Protein AF-W9GTE4-F1 (afdb_monomer)

Mean predicted aligned error: 4.28 Å

Structure (mmCIF, N/CA/C/O backb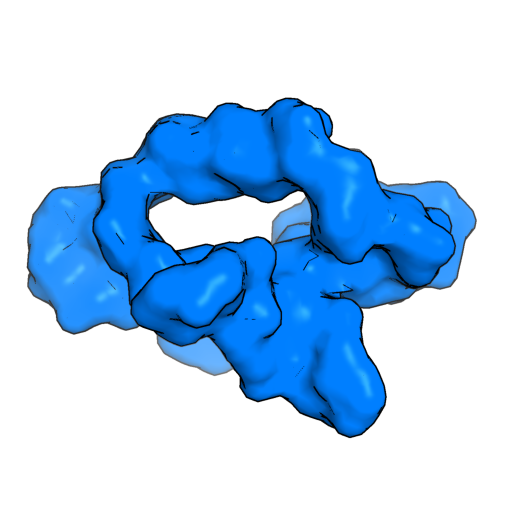one):
data_AF-W9GTE4-F1
#
_entry.id   AF-W9GTE4-F1
#
loop_
_atom_site.group_PDB
_atom_site.id
_atom_site.type_symbol
_atom_site.label_atom_id
_atom_site.label_alt_id
_atom_site.label_comp_id
_atom_site.label_asym_id
_atom_site.label_entity_id
_atom_site.label_seq_id
_atom_site.pdbx_PDB_ins_code
_atom_site.Cartn_x
_atom_site.Cartn_y
_atom_site.Cartn_z
_atom_site.occupancy
_atom_site.B_iso_or_equiv
_atom_site.auth_seq_id
_atom_site.auth_comp_id
_atom_site.auth_asym_id
_atom_site.auth_atom_id
_atom_site.pdbx_PDB_model_num
ATOM 1 N N . MET A 1 1 ? -3.132 -11.344 -8.168 1.00 71.25 1 MET A N 1
ATOM 2 C CA . MET A 1 1 ? -2.439 -10.725 -7.019 1.00 71.25 1 MET A CA 1
ATOM 3 C C . MET A 1 1 ? -2.344 -11.753 -5.904 1.00 71.25 1 MET A C 1
ATOM 5 O O . MET A 1 1 ? -3.363 -12.351 -5.589 1.00 71.25 1 MET A O 1
ATOM 9 N N . VAL A 1 2 ? -1.174 -11.933 -5.283 1.00 83.25 2 VAL A N 1
ATOM 10 C CA . VAL A 1 2 ? -1.026 -12.806 -4.103 1.00 83.25 2 VAL A CA 1
ATOM 11 C C . VAL A 1 2 ? -1.047 -11.963 -2.835 1.00 83.25 2 VAL A C 1
ATOM 13 O O . VAL A 1 2 ? -0.348 -10.952 -2.741 1.00 83.25 2 VAL A O 1
ATOM 16 N N . VAL A 1 3 ? -1.803 -12.404 -1.834 1.00 82.50 3 VAL A N 1
ATOM 17 C CA . VAL A 1 3 ? -1.784 -11.814 -0.492 1.00 82.50 3 VAL A CA 1
ATOM 18 C C . VAL A 1 3 ? -0.832 -12.612 0.387 1.00 82.50 3 VAL A C 1
ATOM 20 O O . VAL A 1 3 ? -0.967 -13.826 0.526 1.00 82.50 3 VAL A O 1
ATOM 23 N N . ARG A 1 4 ? 0.124 -11.931 1.019 1.00 83.44 4 ARG A N 1
ATOM 24 C CA . ARG A 1 4 ? 0.987 -12.523 2.044 1.00 83.44 4 ARG A CA 1
ATOM 25 C C . ARG A 1 4 ? 0.780 -11.794 3.358 1.00 83.44 4 ARG A C 1
ATOM 27 O O . ARG A 1 4 ? 0.946 -10.577 3.443 1.00 83.44 4 ARG A O 1
ATOM 34 N N . ARG A 1 5 ? 0.445 -12.539 4.407 1.00 76.44 5 ARG A N 1
ATOM 35 C CA . ARG A 1 5 ? 0.428 -11.999 5.766 1.00 76.44 5 ARG A CA 1
ATOM 36 C C . ARG A 1 5 ? 1.870 -11.767 6.214 1.00 76.44 5 ARG A C 1
ATOM 38 O O . ARG A 1 5 ? 2.676 -12.691 6.189 1.00 76.44 5 ARG A O 1
ATOM 45 N N . ALA A 1 6 ? 2.196 -10.541 6.613 1.00 67.12 6 ALA A N 1
ATOM 46 C CA . ALA A 1 6 ? 3.540 -10.171 7.044 1.00 67.12 6 ALA A CA 1
ATOM 47 C C . ALA A 1 6 ? 3.475 -9.242 8.268 1.00 67.12 6 ALA A C 1
ATOM 49 O O . ALA A 1 6 ? 3.076 -8.074 8.175 1.00 67.12 6 ALA A O 1
ATOM 50 N N . ALA A 1 7 ? 3.925 -9.755 9.418 1.00 71.12 7 ALA A N 1
ATOM 51 C CA . ALA A 1 7 ? 3.815 -9.103 10.727 1.00 71.12 7 ALA A CA 1
ATOM 52 C C . ALA A 1 7 ? 2.354 -8.721 11.074 1.00 71.12 7 ALA A C 1
ATOM 54 O O . ALA A 1 7 ? 1.443 -9.517 10.854 1.00 71.12 7 ALA A O 1
ATOM 55 N N . LYS A 1 8 ? 2.126 -7.513 11.618 1.00 73.25 8 LYS A N 1
ATOM 56 C CA . LYS A 1 8 ? 0.802 -6.983 12.003 1.00 73.25 8 LYS A CA 1
ATOM 57 C C . LYS A 1 8 ? -0.123 -6.646 10.817 1.00 73.25 8 LYS A C 1
ATOM 59 O O . LYS A 1 8 ? -1.199 -6.125 11.065 1.00 73.25 8 LYS A O 1
ATOM 64 N N . GLY A 1 9 ? 0.255 -6.908 9.561 1.00 83.00 9 GLY A N 1
ATOM 65 C CA . GLY A 1 9 ? -0.534 -6.512 8.387 1.00 83.00 9 GLY A CA 1
ATOM 66 C C . GLY A 1 9 ? -0.461 -7.477 7.203 1.00 83.00 9 GLY A C 1
ATOM 67 O O . GLY A 1 9 ? 0.092 -8.576 7.297 1.00 83.00 9 GLY A O 1
ATOM 68 N N . TYR A 1 10 ? -1.018 -7.038 6.077 1.00 87.69 10 TYR A N 1
ATOM 69 C CA . TYR A 1 10 ? -1.079 -7.784 4.821 1.00 87.69 10 TYR A CA 1
ATOM 70 C C . TYR A 1 10 ? -0.264 -7.072 3.748 1.00 87.69 10 TYR A C 1
ATOM 72 O O . TYR A 1 10 ? -0.378 -5.863 3.575 1.00 87.69 10 TYR A O 1
ATOM 80 N N . SER A 1 11 ? 0.553 -7.816 3.018 1.00 89.88 11 SER A N 1
ATOM 81 C CA . SER A 1 11 ? 1.305 -7.315 1.873 1.00 89.88 11 SER A CA 1
ATOM 82 C C . SER A 1 11 ? 0.754 -7.946 0.599 1.00 89.88 11 SER A C 1
ATOM 84 O O . SER A 1 11 ? 0.580 -9.163 0.520 1.00 89.88 11 SER A O 1
ATOM 86 N N . LEU A 1 12 ? 0.477 -7.107 -0.388 1.00 90.75 12 LEU A N 1
ATOM 87 C CA . LEU A 1 12 ? 0.006 -7.477 -1.713 1.00 90.75 12 LEU A CA 1
ATOM 88 C C . LEU A 1 12 ? 1.209 -7.566 -2.648 1.00 90.75 12 LEU A C 1
ATOM 90 O O . LEU A 1 12 ? 2.029 -6.645 -2.703 1.00 90.75 12 LEU A O 1
ATOM 94 N N . TYR A 1 13 ? 1.303 -8.671 -3.376 1.00 89.50 13 TYR A N 1
ATOM 95 C CA . TYR A 1 13 ? 2.351 -8.924 -4.356 1.00 89.50 13 TYR A CA 1
ATOM 96 C C . TYR A 1 13 ? 1.740 -9.211 -5.719 1.00 89.50 13 TYR A C 1
ATOM 98 O O . TYR A 1 13 ? 0.655 -9.796 -5.839 1.00 89.50 13 TYR A O 1
ATOM 106 N N . SER A 1 14 ? 2.464 -8.826 -6.757 1.00 87.44 14 SER A N 1
ATOM 107 C CA . SER A 1 14 ? 2.122 -9.209 -8.112 1.00 87.44 14 SER A CA 1
ATOM 108 C C . SER A 1 14 ? 2.353 -10.696 -8.313 1.00 87.44 14 SER A C 1
ATOM 110 O O . SER A 1 14 ? 3.398 -11.227 -7.947 1.00 87.44 14 SER A O 1
ATOM 112 N N . GLU A 1 15 ? 1.390 -11.367 -8.938 1.00 86.62 15 GLU A N 1
ATOM 113 C CA . GLU A 1 15 ? 1.576 -12.751 -9.389 1.00 86.62 15 GLU A CA 1
ATOM 114 C C . GLU A 1 15 ? 2.544 -12.839 -10.563 1.00 86.62 15 GLU A C 1
ATOM 116 O O . GLU A 1 15 ? 3.237 -13.839 -10.710 1.00 86.6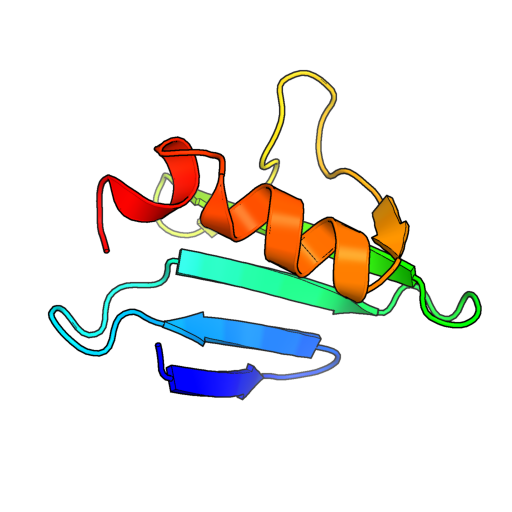2 15 GLU A O 1
ATOM 121 N N . ARG A 1 16 ? 2.606 -11.787 -11.387 1.00 85.88 16 ARG A N 1
ATOM 122 C CA . ARG A 1 16 ? 3.386 -11.784 -12.621 1.00 85.88 16 ARG A CA 1
ATOM 123 C C . ARG A 1 16 ? 4.879 -11.636 -12.352 1.00 85.88 16 ARG A C 1
ATOM 125 O O . ARG A 1 16 ? 5.669 -12.380 -12.918 1.00 85.88 16 ARG A O 1
ATOM 132 N N . SER A 1 17 ? 5.264 -10.658 -11.534 1.00 86.06 17 SER A N 1
ATOM 133 C CA . SER A 1 17 ? 6.678 -10.351 -11.268 1.00 86.06 17 SER A CA 1
ATOM 134 C C . SER A 1 17 ? 7.164 -10.835 -9.900 1.00 86.06 17 SER A C 1
ATOM 136 O O . SER A 1 17 ? 8.364 -10.832 -9.641 1.00 86.06 17 SER A O 1
ATOM 138 N N . GLY A 1 18 ? 6.252 -11.186 -8.985 1.00 86.19 18 GLY A N 1
ATOM 139 C CA . GLY A 1 18 ? 6.577 -11.373 -7.568 1.00 86.19 18 GLY A CA 1
ATOM 140 C C . GLY A 1 18 ? 6.894 -10.067 -6.824 1.00 86.19 18 GLY A C 1
ATOM 141 O O . GLY A 1 18 ? 7.209 -10.106 -5.633 1.00 86.19 18 GLY A O 1
ATOM 142 N N . GLY A 1 19 ? 6.806 -8.917 -7.498 1.00 88.81 19 GLY A N 1
ATOM 143 C CA . GLY A 1 19 ? 7.111 -7.601 -6.956 1.00 88.81 19 GLY A CA 1
ATOM 144 C C . GLY A 1 19 ? 6.083 -7.117 -5.923 1.00 88.81 19 GLY A C 1
ATOM 145 O O . GLY A 1 19 ? 4.908 -7.498 -5.977 1.00 88.81 19 GLY A O 1
ATOM 146 N N . PRO A 1 20 ? 6.505 -6.286 -4.954 1.00 91.44 20 PRO A N 1
ATOM 147 C CA . PRO A 1 20 ? 5.608 -5.688 -3.971 1.00 91.44 20 PRO A CA 1
ATOM 148 C C . PRO A 1 20 ? 4.691 -4.644 -4.622 1.00 91.44 20 PRO A C 1
ATOM 150 O O . PRO A 1 20 ? 5.166 -3.726 -5.286 1.00 91.44 20 PRO A O 1
ATOM 153 N N . VAL A 1 21 ? 3.387 -4.759 -4.371 1.00 92.69 21 VAL A N 1
ATOM 154 C CA . VAL A 1 21 ? 2.361 -3.826 -4.866 1.00 92.69 21 VAL A CA 1
ATOM 155 C C . VAL A 1 21 ? 2.029 -2.813 -3.775 1.00 92.69 21 VAL A C 1
ATOM 157 O O . VAL A 1 21 ? 2.319 -1.627 -3.894 1.00 92.69 21 VAL A O 1
ATOM 160 N N . ALA A 1 22 ? 1.475 -3.284 -2.659 1.00 94.06 22 ALA A N 1
ATOM 161 C CA . ALA A 1 22 ? 1.065 -2.435 -1.546 1.00 94.06 22 ALA A CA 1
ATOM 162 C C . ALA A 1 22 ? 1.145 -3.192 -0.222 1.00 94.06 22 ALA A C 1
ATOM 164 O O . ALA A 1 22 ? 1.125 -4.423 -0.186 1.00 94.06 22 ALA A O 1
ATOM 165 N N . ARG A 1 23 ? 1.198 -2.459 0.888 1.00 93.44 23 ARG A N 1
ATOM 166 C CA . ARG A 1 23 ? 1.114 -3.030 2.233 1.00 93.44 23 ARG A CA 1
ATOM 167 C C . ARG A 1 23 ? 0.015 -2.351 3.031 1.00 93.44 23 ARG A C 1
ATOM 169 O O . ARG A 1 23 ? -0.001 -1.134 3.170 1.00 93.44 23 ARG A O 1
ATOM 176 N N . LEU A 1 24 ? -0.874 -3.165 3.576 1.00 93.38 24 LEU A N 1
ATOM 177 C CA . LEU A 1 24 ? -2.016 -2.775 4.383 1.00 93.38 24 LEU A CA 1
ATOM 178 C C . LEU A 1 24 ? -1.688 -3.043 5.850 1.00 93.38 24 LEU A C 1
ATOM 180 O O . LEU A 1 24 ? -1.475 -4.189 6.256 1.00 93.38 24 LEU A O 1
ATOM 184 N N . MET A 1 25 ? -1.616 -1.982 6.648 1.00 92.50 25 MET A N 1
ATOM 185 C CA . MET A 1 25 ? -1.375 -2.074 8.086 1.00 92.50 25 MET A CA 1
ATOM 186 C C . MET A 1 25 ? -2.644 -1.701 8.859 1.00 92.50 25 MET A C 1
ATOM 188 O O . MET A 1 25 ? -3.035 -0.537 8.813 1.00 92.50 25 MET A O 1
ATOM 192 N N . PRO A 1 26 ? -3.274 -2.642 9.582 1.00 90.94 26 PRO A N 1
ATOM 193 C CA . PRO A 1 26 ? -4.365 -2.351 10.504 1.00 90.94 26 PRO A CA 1
ATOM 194 C C . PRO A 1 26 ? -3.976 -1.256 11.495 1.00 90.94 26 PRO A C 1
ATOM 196 O O . PRO A 1 26 ? -2.869 -1.270 12.041 1.00 90.94 26 PRO A O 1
ATOM 199 N N . THR A 1 27 ? -4.883 -0.313 11.731 1.00 88.12 27 THR A N 1
ATOM 200 C CA . THR A 1 27 ? -4.674 0.758 12.718 1.00 88.12 27 THR A CA 1
ATOM 201 C C . THR A 1 27 ? -5.172 0.393 14.111 1.00 88.12 27 THR A C 1
ATOM 203 O O . THR A 1 27 ? -4.812 1.069 15.067 1.00 88.12 27 THR A O 1
ATOM 206 N N . GLY A 1 28 ? -5.969 -0.673 14.234 1.00 83.38 28 GLY A N 1
ATOM 207 C CA . GLY A 1 28 ? -6.692 -1.008 15.465 1.00 83.38 28 GLY A CA 1
ATOM 208 C C . GLY A 1 28 ? -8.029 -0.273 15.603 1.00 83.38 28 GLY A C 1
ATOM 209 O O . GLY A 1 28 ? -8.787 -0.587 16.509 1.00 83.38 28 GLY A O 1
ATOM 210 N N . GLU A 1 29 ? -8.339 0.655 14.691 1.00 82.62 29 GLU A N 1
ATOM 211 C CA . GLU A 1 29 ? -9.692 1.184 14.515 1.00 82.62 29 GLU A CA 1
ATOM 212 C C . GLU A 1 29 ? -10.482 0.256 13.590 1.00 82.62 29 GLU A C 1
ATOM 214 O O . GLU A 1 29 ? -9.939 -0.214 12.583 1.00 82.62 29 GLU A O 1
ATOM 219 N N . ASP A 1 30 ? -11.752 0.017 13.920 1.00 81.75 30 ASP A N 1
ATOM 220 C CA . ASP A 1 30 ? -12.594 -0.971 13.243 1.00 81.75 30 ASP A CA 1
ATOM 221 C C . ASP A 1 30 ? -12.553 -0.837 11.717 1.00 81.75 30 ASP A C 1
ATOM 223 O O . ASP A 1 30 ? -12.992 0.150 11.121 1.00 81.75 30 ASP A O 1
ATOM 227 N N . GLY A 1 31 ? -11.974 -1.862 11.086 1.00 84.38 31 GLY A N 1
ATOM 228 C CA . GLY A 1 31 ? -11.915 -2.019 9.635 1.00 84.38 31 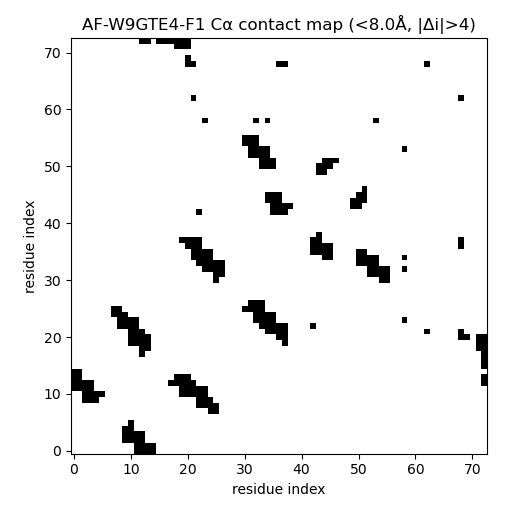GLY A CA 1
ATOM 229 C C . GLY A 1 31 ? -10.977 -1.066 8.891 1.00 84.38 31 GLY A C 1
ATOM 230 O O . GLY A 1 31 ? -10.955 -1.105 7.657 1.00 84.38 31 GLY A O 1
ATOM 231 N N . LYS A 1 32 ? -10.195 -0.225 9.582 1.00 91.69 32 LYS A N 1
ATOM 232 C CA . LYS A 1 32 ? -9.293 0.732 8.930 1.00 91.69 32 LYS A CA 1
ATOM 233 C C . LYS A 1 32 ? -7.865 0.219 8.805 1.00 91.69 32 LYS A C 1
ATOM 235 O O . LYS A 1 32 ? -7.280 -0.386 9.707 1.00 91.69 32 LYS A O 1
ATOM 240 N N . VAL A 1 33 ? -7.277 0.534 7.661 1.00 93.69 33 VAL A N 1
ATOM 241 C CA . VAL A 1 33 ? -5.905 0.198 7.314 1.00 93.69 33 VAL A CA 1
ATOM 242 C C . VAL A 1 33 ? -5.172 1.419 6.788 1.00 93.69 33 VAL A C 1
ATOM 244 O O . VAL A 1 33 ? -5.719 2.259 6.076 1.00 93.69 33 VAL A O 1
ATOM 247 N N . ARG A 1 34 ? -3.890 1.486 7.122 1.00 94.56 34 ARG A N 1
ATOM 248 C CA . ARG A 1 34 ? -2.906 2.352 6.488 1.00 94.56 34 ARG A CA 1
ATOM 249 C C . ARG A 1 34 ? -2.395 1.687 5.223 1.00 94.56 34 ARG A C 1
ATOM 251 O O . ARG A 1 34 ? -1.982 0.527 5.277 1.00 94.56 34 ARG A O 1
ATOM 258 N N . VAL A 1 35 ? -2.373 2.423 4.118 1.00 94.75 35 VAL A N 1
ATOM 259 C CA . VAL A 1 35 ? -1.919 1.912 2.817 1.00 94.75 35 VAL A CA 1
ATOM 260 C C . VAL A 1 35 ? -0.522 2.433 2.512 1.00 94.75 35 VAL A C 1
ATOM 262 O O . VAL A 1 35 ? -0.316 3.635 2.348 1.00 94.75 35 VAL A O 1
ATOM 265 N N . LEU A 1 36 ? 0.452 1.535 2.425 1.00 94.50 36 LEU A N 1
ATOM 266 C CA . LEU A 1 36 ? 1.841 1.852 2.113 1.00 94.50 36 LEU A CA 1
ATOM 267 C C . LEU A 1 36 ? 2.192 1.356 0.717 1.00 94.50 36 LEU A C 1
ATOM 269 O O . LEU A 1 36 ? 1.747 0.288 0.300 1.00 94.50 36 LEU A O 1
ATOM 273 N N . ALA A 1 37 ? 3.041 2.112 0.033 1.00 92.31 37 ALA A N 1
ATOM 274 C CA . ALA A 1 37 ? 3.606 1.730 -1.254 1.00 92.31 37 ALA A CA 1
ATOM 275 C C . ALA A 1 37 ? 5.071 1.322 -1.097 1.00 92.31 37 ALA A C 1
ATOM 277 O O . ALA A 1 37 ? 5.758 1.763 -0.167 1.00 92.31 37 ALA A O 1
ATOM 278 N N . TRP A 1 38 ? 5.547 0.483 -2.014 1.00 89.62 38 TRP A N 1
ATOM 279 C CA . TRP A 1 38 ? 6.958 0.134 -2.100 1.00 89.62 38 TRP A CA 1
ATOM 280 C C . TRP A 1 38 ? 7.710 1.146 -2.962 1.00 89.62 38 TRP A C 1
ATOM 282 O O . TRP A 1 38 ? 7.443 1.293 -4.152 1.00 89.62 38 TRP A O 1
ATOM 292 N N . HIS A 1 39 ? 8.676 1.843 -2.372 1.00 84.25 39 HIS A N 1
ATOM 293 C CA . HIS A 1 39 ? 9.496 2.824 -3.078 1.00 84.25 39 HIS A CA 1
ATOM 294 C C . HIS A 1 39 ? 10.849 2.989 -2.379 1.00 84.25 39 HIS A C 1
ATOM 296 O O . HIS A 1 39 ? 10.913 3.009 -1.153 1.00 84.25 39 HIS A O 1
ATOM 302 N N . ARG A 1 40 ? 11.937 3.132 -3.157 1.00 84.19 40 ARG A N 1
ATOM 303 C CA . ARG A 1 40 ? 13.325 3.207 -2.642 1.00 84.19 40 ARG A CA 1
ATOM 304 C C . ARG A 1 40 ? 13.636 2.084 -1.642 1.00 84.19 40 ARG A C 1
ATOM 306 O O . ARG A 1 40 ? 14.121 2.348 -0.548 1.00 84.19 40 ARG A O 1
ATOM 313 N N . GLU A 1 41 ? 13.266 0.856 -2.013 1.00 85.94 41 GLU A N 1
ATOM 314 C CA . GLU A 1 41 ? 13.534 -0.367 -1.236 1.00 85.94 41 GLU A CA 1
ATOM 315 C C . GLU A 1 41 ? 12.935 -0.371 0.181 1.00 85.94 41 GLU A C 1
ATOM 317 O O . GLU A 1 41 ? 13.359 -1.126 1.055 1.00 85.94 41 GLU A O 1
ATOM 322 N N . LYS A 1 42 ? 11.918 0.464 0.421 1.00 89.62 42 LYS A N 1
ATOM 323 C CA . LYS A 1 42 ? 11.210 0.528 1.697 1.00 89.62 42 LYS A CA 1
ATOM 324 C C . LYS A 1 42 ? 9.716 0.759 1.514 1.00 89.62 42 LYS A C 1
ATOM 326 O O . LYS A 1 42 ? 9.253 1.288 0.505 1.00 89.62 42 LYS A O 1
ATOM 331 N N . TRP A 1 43 ? 8.956 0.393 2.541 1.00 91.25 43 TRP A N 1
ATOM 332 C CA . TRP A 1 43 ? 7.544 0.748 2.651 1.00 91.25 43 TRP A CA 1
ATOM 333 C C . TRP A 1 43 ? 7.409 2.203 3.097 1.00 91.25 43 TRP A C 1
ATOM 335 O O . TRP A 1 43 ? 8.022 2.606 4.087 1.00 91.25 43 TRP A O 1
ATOM 345 N N . GLY A 1 44 ? 6.603 2.989 2.389 1.00 91.88 44 GLY A N 1
ATOM 346 C CA . GLY A 1 44 ? 6.439 4.411 2.677 1.00 91.88 44 GLY A CA 1
ATOM 347 C C . GLY A 1 44 ? 5.071 4.964 2.303 1.00 91.88 44 GLY A C 1
ATOM 348 O O . GLY A 1 44 ? 4.122 4.218 2.056 1.00 91.88 44 GLY A O 1
ATOM 349 N N . ALA A 1 45 ? 4.987 6.295 2.292 1.00 92.06 45 ALA A N 1
ATOM 350 C CA . ALA A 1 45 ? 3.811 7.037 1.854 1.00 92.06 45 ALA A CA 1
ATOM 351 C C . ALA A 1 45 ? 3.370 6.596 0.453 1.00 92.06 45 ALA A C 1
ATOM 353 O O . ALA A 1 45 ? 4.200 6.441 -0.442 1.00 92.0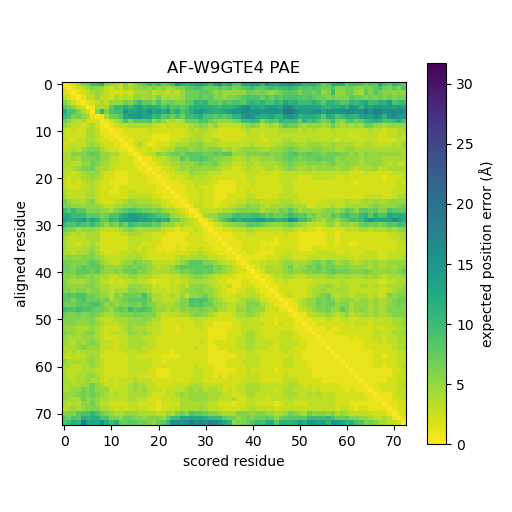6 45 ALA A O 1
ATOM 354 N N . SER A 1 46 ? 2.065 6.392 0.291 1.00 90.00 46 SER A N 1
ATOM 355 C CA . SER A 1 46 ? 1.455 5.999 -0.982 1.00 90.00 46 SER A CA 1
ATOM 356 C C . SER A 1 46 ? 0.719 7.142 -1.679 1.00 90.00 46 SER A C 1
ATOM 358 O O . SER A 1 46 ? 0.349 7.005 -2.842 1.00 90.00 46 SER A O 1
ATOM 360 N N . GLY A 1 47 ? 0.547 8.279 -0.998 1.00 84.12 47 GLY A N 1
ATOM 361 C CA . GLY A 1 47 ? -0.094 9.466 -1.546 1.00 84.12 47 GLY A CA 1
ATOM 362 C C . GLY A 1 47 ? 0.658 10.761 -1.223 1.00 84.12 47 GLY A C 1
ATOM 363 O O . GLY A 1 47 ? 1.559 10.772 -0.377 1.00 84.12 47 GLY A O 1
ATOM 364 N N . PRO A 1 48 ? 0.262 11.878 -1.861 1.00 81.62 48 PRO A N 1
ATOM 365 C CA . PRO A 1 48 ? 0.896 13.188 -1.679 1.00 81.62 48 PRO A CA 1
ATOM 366 C C . PRO A 1 48 ? 0.772 13.722 -0.244 1.00 81.62 48 PRO A C 1
ATOM 368 O O . PRO A 1 48 ? 1.578 14.540 0.183 1.00 81.62 48 PRO A O 1
ATOM 371 N N . PHE A 1 49 ? -0.199 13.214 0.519 1.00 84.00 49 PHE A N 1
ATOM 372 C CA . PHE A 1 49 ? -0.462 13.594 1.909 1.00 84.00 49 PHE A CA 1
ATOM 373 C C . PHE A 1 49 ? 0.064 12.568 2.928 1.00 84.00 49 PHE A C 1
ATOM 375 O O . PHE A 1 49 ? -0.384 12.531 4.071 1.00 84.00 49 PHE A O 1
ATOM 382 N N . GLY A 1 50 ? 1.004 11.706 2.529 1.00 89.19 50 GLY A N 1
ATOM 383 C CA . GLY A 1 50 ? 1.607 10.709 3.413 1.00 89.19 50 GLY A CA 1
ATOM 384 C C . GLY A 1 50 ? 0.979 9.319 3.288 1.00 89.19 50 GLY A C 1
ATOM 385 O O . GLY A 1 50 ? 0.731 8.828 2.187 1.00 89.19 50 GLY A O 1
ATOM 386 N N . VAL A 1 51 ? 0.807 8.633 4.422 1.00 93.06 51 VAL A N 1
ATOM 387 C CA . VAL A 1 51 ? 0.230 7.279 4.476 1.00 93.06 51 VAL A CA 1
ATOM 388 C C . VAL A 1 51 ? -1.271 7.405 4.747 1.00 93.06 51 VAL A C 1
ATOM 390 O O . VAL A 1 51 ? -1.633 7.661 5.898 1.00 93.06 51 VAL A O 1
ATOM 393 N N . PRO A 1 52 ? -2.143 7.237 3.739 1.00 93.50 52 PRO A N 1
ATOM 394 C CA . PRO A 1 52 ? -3.575 7.368 3.930 1.00 93.50 52 PRO A CA 1
ATOM 395 C C . PRO A 1 52 ? -4.113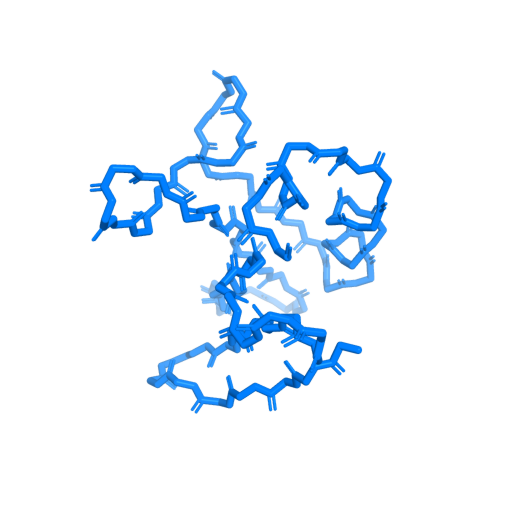 6.211 4.779 1.00 93.50 52 PRO A C 1
ATOM 397 O O . PRO A 1 52 ? -3.645 5.072 4.674 1.00 93.50 52 PRO A O 1
ATOM 400 N N . THR A 1 53 ? -5.115 6.521 5.600 1.00 93.88 53 THR A N 1
ATOM 401 C CA . THR A 1 53 ? -5.881 5.558 6.395 1.00 93.88 53 THR A CA 1
ATOM 402 C C 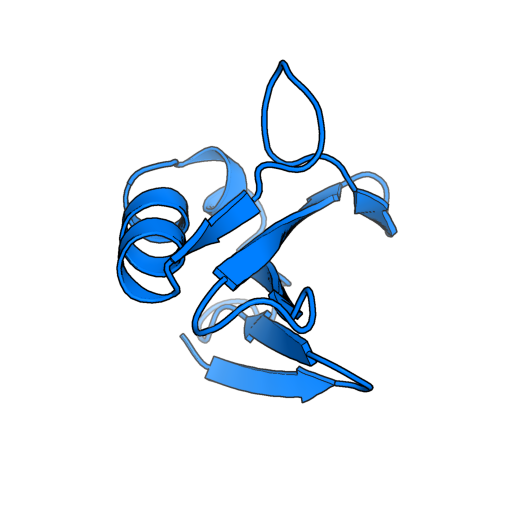. THR A 1 53 ? -7.300 5.507 5.850 1.00 93.88 53 THR A C 1
ATOM 404 O O . THR A 1 53 ? -7.946 6.545 5.727 1.00 93.88 53 THR A O 1
ATOM 407 N N . MET A 1 54 ? -7.794 4.319 5.528 1.00 94.19 54 MET A N 1
ATOM 408 C CA . MET A 1 54 ? -9.140 4.128 4.982 1.00 94.19 54 MET A CA 1
ATOM 409 C C . MET A 1 54 ? -9.668 2.734 5.319 1.00 94.19 54 MET A C 1
ATOM 411 O O . MET A 1 54 ? -8.925 1.908 5.846 1.00 94.19 54 MET A O 1
ATOM 415 N N . THR A 1 55 ? -10.945 2.471 5.046 1.00 93.56 55 THR A N 1
ATOM 416 C CA . THR A 1 55 ? -11.506 1.121 5.198 1.00 93.56 55 THR A CA 1
ATOM 417 C C . THR A 1 55 ? -10.826 0.139 4.249 1.00 93.56 55 THR A C 1
ATOM 419 O O . THR A 1 55 ? -10.278 0.542 3.220 1.00 93.56 55 THR A O 1
ATOM 422 N N . ILE A 1 56 ? -10.857 -1.152 4.581 1.00 90.88 56 ILE A N 1
ATOM 423 C CA . ILE A 1 56 ? -10.231 -2.186 3.751 1.00 90.88 56 ILE A CA 1
ATOM 424 C C . ILE A 1 56 ? -10.739 -2.168 2.302 1.00 90.88 56 ILE A C 1
ATOM 426 O O . ILE A 1 56 ? -9.920 -2.189 1.388 1.00 90.88 56 ILE A O 1
ATOM 430 N N . ASP A 1 57 ? -12.047 -2.024 2.081 1.00 91.94 57 ASP A N 1
ATOM 431 C CA . ASP A 1 57 ? -12.631 -1.996 0.733 1.00 91.94 57 ASP A CA 1
ATOM 432 C C . ASP A 1 57 ? -12.109 -0.802 -0.071 1.00 91.94 57 ASP A C 1
ATOM 434 O O . ASP A 1 57 ? -11.627 -0.947 -1.192 1.00 91.94 57 ASP A O 1
ATOM 438 N N . ARG A 1 58 ? -12.076 0.381 0.558 1.00 94.06 58 ARG A N 1
ATOM 439 C CA . ARG A 1 58 ? -11.523 1.588 -0.066 1.00 94.06 58 ARG A CA 1
ATOM 440 C C . ARG A 1 58 ? -10.029 1.472 -0.327 1.00 94.06 58 ARG A C 1
ATOM 442 O O . ARG A 1 58 ? -9.557 2.007 -1.323 1.00 94.06 58 ARG A O 1
ATOM 449 N N . ALA A 1 59 ? -9.289 0.778 0.534 1.00 93.31 59 ALA A N 1
ATOM 450 C CA . ALA A 1 59 ? -7.869 0.530 0.325 1.00 93.31 59 ALA A CA 1
ATOM 451 C C . ALA A 1 59 ? -7.626 -0.359 -0.896 1.00 93.31 59 ALA A C 1
ATOM 453 O O . ALA A 1 59 ? -6.703 -0.086 -1.663 1.00 93.31 59 ALA A O 1
ATOM 454 N N . LEU A 1 60 ? -8.452 -1.388 -1.094 1.00 91.62 60 LEU A N 1
ATOM 455 C CA . LEU A 1 60 ? -8.371 -2.252 -2.269 1.00 91.62 60 LEU A CA 1
ATOM 456 C C . LEU A 1 60 ? -8.701 -1.474 -3.547 1.00 91.62 60 LEU A C 1
ATOM 458 O O . LEU A 1 60 ? -7.911 -1.523 -4.490 1.00 91.62 60 LEU A O 1
ATOM 462 N N . ASP A 1 61 ? -9.776 -0.683 -3.544 1.00 94.56 61 ASP A N 1
ATOM 463 C CA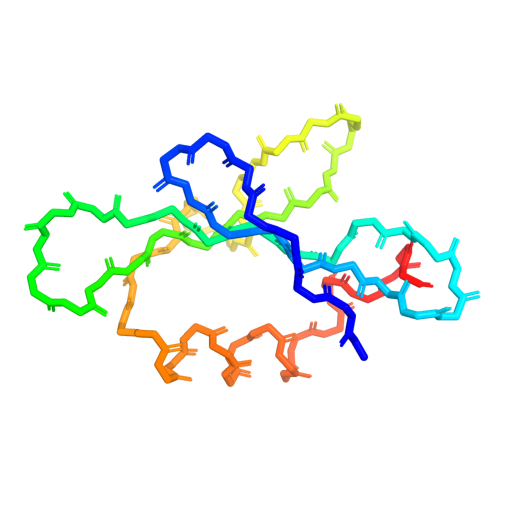 . ASP A 1 61 ? -10.127 0.194 -4.669 1.00 94.56 61 ASP A CA 1
ATOM 464 C C . ASP A 1 61 ? -9.012 1.201 -4.973 1.00 94.56 61 ASP A C 1
ATOM 466 O O . ASP A 1 61 ? -8.642 1.417 -6.129 1.00 94.56 61 ASP A O 1
ATOM 470 N N . TYR A 1 62 ? -8.434 1.809 -3.935 1.00 94.12 62 TYR A N 1
ATOM 471 C CA . TYR A 1 62 ? -7.357 2.785 -4.067 1.00 94.12 62 TYR A CA 1
ATOM 472 C C . TYR A 1 62 ? -6.091 2.169 -4.673 1.00 94.12 62 TYR A C 1
ATOM 474 O O . TYR A 1 62 ? -5.469 2.773 -5.546 1.00 94.12 62 TYR A O 1
ATOM 482 N N . VAL A 1 63 ? -5.721 0.957 -4.253 1.00 92.62 63 VAL A N 1
ATOM 483 C CA . VAL A 1 63 ? -4.579 0.234 -4.828 1.00 92.62 63 VAL A CA 1
ATOM 484 C C . VAL A 1 63 ? -4.868 -0.188 -6.269 1.00 92.62 63 VAL A C 1
ATOM 486 O O . VAL A 1 63 ? -4.002 -0.033 -7.126 1.00 92.62 63 VAL A O 1
ATOM 489 N N . ALA A 1 64 ? -6.067 -0.695 -6.560 1.00 91.81 64 ALA A N 1
ATOM 490 C CA . ALA A 1 64 ? -6.435 -1.162 -7.897 1.00 91.81 64 ALA A CA 1
ATOM 491 C C . ALA A 1 64 ? -6.514 -0.023 -8.928 1.00 91.81 64 ALA A C 1
ATOM 493 O O . ALA A 1 64 ? -6.084 -0.192 -10.066 1.00 91.81 64 ALA A O 1
ATOM 494 N N . SER A 1 65 ? -7.037 1.138 -8.529 1.00 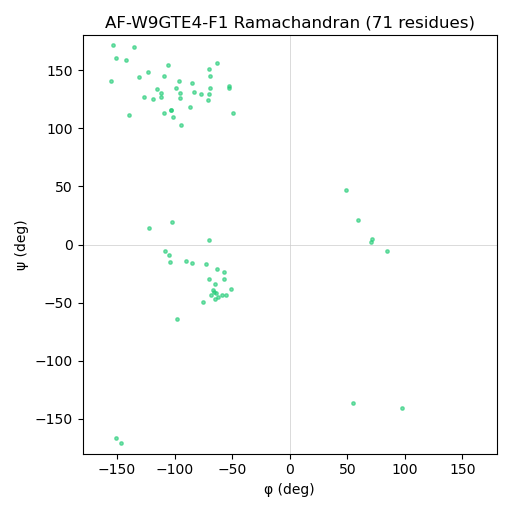92.12 65 SER A N 1
ATOM 495 C CA . SER A 1 65 ? -7.263 2.282 -9.424 1.00 92.12 65 SER A CA 1
ATOM 496 C C . SER A 1 65 ? -6.047 3.187 -9.620 1.00 92.12 65 SER A C 1
ATOM 498 O O . SER A 1 65 ? -6.036 3.982 -10.558 1.00 92.12 65 SER A O 1
ATOM 500 N N . ASN A 1 66 ? -5.023 3.094 -8.766 1.00 91.00 66 ASN A N 1
ATOM 501 C CA . ASN A 1 66 ? -3.850 3.960 -8.833 1.00 91.00 66 ASN A CA 1
ATOM 502 C C . ASN A 1 66 ? -2.647 3.240 -9.483 1.00 91.00 66 ASN A C 1
ATOM 504 O O . ASN A 1 66 ? -2.025 2.388 -8.837 1.00 91.00 66 ASN A O 1
ATOM 508 N N . PRO A 1 67 ? -2.237 3.621 -10.713 1.00 88.94 67 PRO A N 1
ATOM 509 C CA . PRO A 1 67 ? -1.115 2.995 -11.417 1.00 88.94 67 PRO A CA 1
ATOM 510 C C . PRO A 1 67 ? 0.204 3.033 -10.647 1.00 88.94 67 PRO A C 1
ATOM 512 O O . PRO A 1 67 ? 1.058 2.179 -10.870 1.00 88.94 67 PRO A O 1
ATOM 515 N N . PHE A 1 68 ? 0.372 3.984 -9.721 1.00 87.69 68 PHE A N 1
ATOM 516 C CA . PHE A 1 68 ? 1.573 4.138 -8.901 1.00 87.69 68 PHE A CA 1
ATOM 517 C C . PHE A 1 68 ? 2.006 2.841 -8.201 1.00 87.69 68 PHE A C 1
ATOM 519 O O . PHE A 1 68 ? 3.200 2.549 -8.142 1.00 87.69 68 PHE A O 1
ATOM 526 N N . PHE A 1 69 ? 1.053 2.037 -7.720 1.00 89.19 69 PHE A N 1
ATOM 527 C CA . PHE A 1 69 ? 1.342 0.768 -7.043 1.00 89.19 69 PHE A CA 1
ATOM 528 C C . PHE A 1 69 ? 1.815 -0.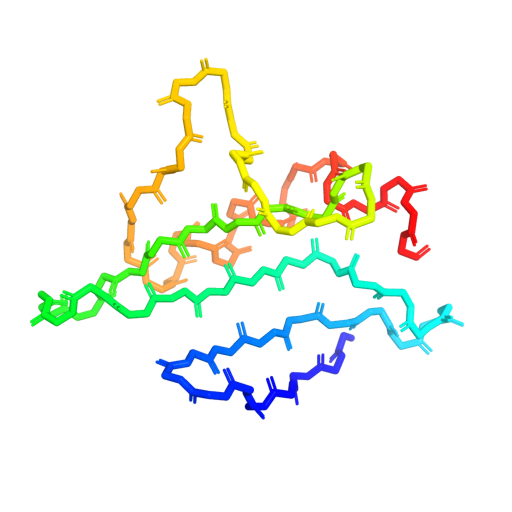340 -7.990 1.00 89.19 69 PHE A C 1
ATOM 530 O O . PHE A 1 69 ? 2.384 -1.333 -7.543 1.00 89.19 69 PHE A O 1
ATOM 537 N N . TRP A 1 70 ? 1.596 -0.172 -9.293 1.00 87.06 70 TRP A N 1
ATOM 538 C CA . TRP A 1 70 ? 1.805 -1.210 -10.298 1.00 87.06 70 TRP A CA 1
ATOM 539 C C . TRP A 1 70 ? 3.014 -0.956 -11.203 1.00 87.06 70 TRP A C 1
ATOM 541 O O . TRP A 1 70 ? 3.381 -1.833 -11.975 1.00 87.06 70 TRP A O 1
ATOM 551 N N . ILE A 1 71 ? 3.689 0.195 -11.083 1.00 83.56 71 ILE A N 1
ATOM 552 C CA . ILE A 1 71 ? 4.851 0.564 -11.924 1.00 83.56 71 ILE A CA 1
ATOM 553 C C . ILE A 1 71 ? 5.989 -0.470 -11.838 1.00 83.56 71 ILE A C 1
ATOM 555 O O . ILE A 1 71 ? 6.762 -0.627 -12.779 1.00 83.56 71 ILE A O 1
ATOM 559 N N . ARG A 1 72 ? 6.118 -1.156 -10.697 1.00 73.50 72 ARG A N 1
ATOM 560 C CA . ARG A 1 72 ? 7.164 -2.162 -10.430 1.00 73.50 72 ARG A CA 1
ATOM 561 C C . ARG A 1 72 ? 6.590 -3.535 -10.064 1.00 73.50 72 ARG A C 1
ATOM 563 O O . ARG A 1 72 ? 7.304 -4.363 -9.498 1.00 73.50 72 ARG A O 1
ATOM 570 N N . ALA A 1 73 ? 5.295 -3.713 -10.315 1.00 72.75 73 ALA A N 1
ATOM 571 C CA . ALA A 1 73 ? 4.559 -4.948 -10.102 1.00 72.75 73 ALA A CA 1
ATOM 572 C C . ALA A 1 73 ? 4.671 -5.870 -11.320 1.00 72.75 73 ALA A C 1
ATOM 574 O O . ALA A 1 73 ? 5.176 -5.472 -12.383 1.00 72.75 73 ALA A O 1
#

Radius of gyration: 11.24 Å; Cα contacts (8 Å, |Δi|>4): 137; chains: 1; bounding box: 26×26×28 Å

Foldseek 3Di:
DDWDDDPQWIWDADPVQRHTQWIWHDPPPPQKTWIWADDPNDTWAPDPVTTDIDGPVVSVVVSVVDCSSVPGD

pLDDT: mean 87.77, std 6.37, range [67.12, 94.75]

Secondary structure (DSSP, 8-state):
-EEEEETTEEEEE-TTT--EEEEEEE-SSTTEEEEEEEETTEEEE-BTTBS-EEEHHHHHHHHHH-GGGGTT-

Solvent-accessible surface area (backbone atoms only — not comparable to full-atom values): 4083 Å² total; per-residue (Å²): 112,44,80,41,82,54,87,90,25,42,34,36,24,26,70,88,64,66,23,60,22,34,35,39,35,61,70,85,50,91,65,28,25,31,40,26,24,67,54,94,94,37,80,39,58,60,50,99,88,34,62,53,71,38,43,56,70,57,46,51,51,51,53,74,72,36,66,79,38,50,77,69,56

Nearest PDB structures (foldseek):
  7lyu-assembly2_B  TM=2.766E-01  e=9.556E+00  Mus musculus

Organism: NCBI:txid1385369

Sequence (73 aa):
MVVRRAAKGYSLYSERSGGPVARLMPTGEDGKVRVLAWHREKWGASGPFGVPTMTIDRALDYVASNPFFWIRA